Protein AF-A0A920R632-F1 (afdb_monomer)

Foldseek 3Di:
DDDDDDDDDDDDPDPPPPPCPDPDDDDLVRAAAEAEAQFCLCPPPPRVCPVVNVVVCVVVVPLVVVLVVVVVSVVSNHHYHYHHDDQQDPCPCPPPPDDDDPSPHNHPPDSRSAHDPSPHPPDD

pLDDT: mean 81.12, std 20.91, range [32.91, 98.12]

Radius of gyration: 21.33 Å; Cα contacts (8 Å, |Δi|>4): 123; chains: 1; bounding box: 48×46×64 Å

Nearest PDB structures (foldseek):
  3kl2-assembly1_C  TM=9.062E-01  e=2.306E-05  Streptomyces avermitilis
  6xix-assembly1_G  TM=7.216E-01  e=2.262E-03  Herbaspirillum sp. BH-1
  6xj4-assembly1_B  TM=6.924E-01  e=1.830E-02  Herbaspirillum sp. BH-1
  8bln-assembly3_F  TM=7.394E-01  e=3.358E-02  Escherichia coli
  6xk1-assembly1_A  TM=6.473E-01  e=5.760E-02  Rhodococcus sp. Mel

Solvent-accessible surface area (backbone atoms only — not comparable to full-atom values): 8069 Å² total; per-residue (Å²): 137,89,85,89,87,79,90,79,93,73,94,72,100,65,89,68,81,67,80,76,71,71,95,72,87,74,57,35,94,82,40,68,47,76,46,66,55,67,20,20,24,50,75,31,91,89,20,91,44,10,78,79,37,43,66,60,38,59,77,62,45,39,68,62,53,51,45,50,49,56,52,52,34,53,74,65,58,23,46,78,42,79,46,73,69,79,58,34,57,94,64,78,66,66,89,53,93,77,76,89,72,88,74,67,65,41,32,56,98,39,71,39,58,34,50,44,79,91,64,45,83,76,79,127

Sequence (124 aa):
MSKRLSLFLLLSPFLSLEVNAQDYDYDPSRTAILLVDPYNEFLSEGGLLYDLSKETLEANNAIENMKNLVTEARAAGVKVIYVPHHHSEEGDTAGWKIARGSGRVFRAGTWAVEYPPRFANTAR

Secondary structure (DSSP, 8-state):
---------------------------TTT-EEEEE---HHHHSTT-TTHHHHHHHHHHTTHHHHHHHHHHHHHHTT-EEEEEPPPPB-TTTTTT-SS--S-S-TTBTTSGGGSPPGGG-----

Structure (mmCIF, N/CA/C/O backbone):
data_AF-A0A920R632-F1
#
_entry.id   AF-A0A920R632-F1
#
loop_
_atom_site.group_PDB
_atom_site.id
_atom_site.type_symbol
_atom_site.label_atom_id
_atom_site.label_alt_id
_atom_site.label_comp_id
_atom_site.label_asym_id
_atom_site.label_entity_id
_atom_site.label_seq_id
_atom_site.pdbx_PDB_ins_code
_atom_site.Cartn_x
_atom_site.Cartn_y
_atom_site.Cartn_z
_atom_site.occupancy
_atom_site.B_iso_or_equiv
_atom_site.auth_seq_id
_atom_site.auth_comp_id
_atom_site.auth_asym_id
_atom_site.auth_atom_id
_atom_site.pdbx_PDB_model_num
ATOM 1 N N . MET A 1 1 ? -34.145 3.450 33.138 1.00 35.62 1 MET A N 1
ATOM 2 C CA . MET A 1 1 ? -33.346 4.086 34.215 1.00 35.62 1 MET A CA 1
ATOM 3 C C . MET A 1 1 ? -32.159 4.782 33.559 1.00 35.62 1 MET A C 1
ATOM 5 O O . MET A 1 1 ? -31.284 4.106 33.060 1.00 35.62 1 MET A O 1
ATOM 9 N N . SER A 1 2 ? -32.277 6.067 33.223 1.00 38.44 2 SER A N 1
ATOM 10 C CA . SER A 1 2 ? -32.013 7.239 34.079 1.00 38.44 2 SER A CA 1
ATOM 11 C C . SER A 1 2 ? -30.528 7.628 34.144 1.00 38.44 2 SER A C 1
ATOM 13 O O . SER A 1 2 ? -29.754 6.956 34.816 1.00 38.44 2 SER A O 1
ATOM 15 N N . LYS A 1 3 ? -30.276 8.826 33.588 1.00 39.66 3 LYS A N 1
ATOM 16 C CA . LYS A 1 3 ? -29.232 9.835 33.864 1.00 39.66 3 LYS A CA 1
ATOM 17 C C . LYS A 1 3 ? -28.065 9.906 32.884 1.00 39.66 3 LYS A C 1
ATOM 19 O O . LYS A 1 3 ? -27.073 9.207 33.031 1.00 39.66 3 LYS A O 1
ATOM 24 N N . ARG A 1 4 ? -28.111 10.937 32.036 1.00 37.22 4 ARG A N 1
ATOM 25 C CA . ARG A 1 4 ? -26.958 11.822 31.843 1.00 37.22 4 ARG A CA 1
ATOM 26 C C . ARG A 1 4 ? -27.427 13.269 31.932 1.00 37.22 4 ARG A C 1
ATOM 28 O O . ARG A 1 4 ? -28.008 13.812 31.004 1.00 37.22 4 ARG A O 1
ATOM 35 N N . LEU A 1 5 ? -27.222 13.841 33.115 1.00 38.66 5 LEU A N 1
ATOM 36 C CA . LEU A 1 5 ? -27.236 15.275 33.354 1.00 38.66 5 LEU A CA 1
ATOM 37 C C . LEU A 1 5 ? -25.766 15.697 33.354 1.00 38.66 5 LEU A C 1
ATOM 39 O O . LEU A 1 5 ? -25.008 15.247 34.210 1.00 38.66 5 LEU A O 1
ATOM 43 N N . SER A 1 6 ? -25.349 16.505 32.389 1.00 35.47 6 SER A N 1
ATOM 44 C CA . SER A 1 6 ? -24.124 17.303 32.482 1.00 35.47 6 SER A CA 1
ATOM 45 C C . SER A 1 6 ? -24.287 18.508 31.571 1.00 35.47 6 SER A C 1
ATOM 47 O O . SER A 1 6 ? -24.068 18.448 30.368 1.00 35.47 6 SER A O 1
ATOM 49 N N . LEU A 1 7 ? -24.761 19.584 32.190 1.00 32.91 7 LEU A N 1
ATOM 50 C CA . LEU A 1 7 ? -24.690 20.937 31.676 1.00 32.91 7 LEU A CA 1
ATOM 51 C C . LEU A 1 7 ? -23.263 21.435 31.937 1.00 32.91 7 LEU A C 1
ATOM 53 O O . LEU A 1 7 ? -22.881 21.599 33.093 1.00 32.91 7 LEU A O 1
ATOM 57 N N . PHE A 1 8 ? -22.492 21.664 30.880 1.00 36.72 8 PHE A N 1
ATOM 58 C CA . PHE A 1 8 ? -21.261 22.451 30.928 1.00 36.72 8 PHE A CA 1
ATOM 59 C C . PHE A 1 8 ? -21.398 23.571 29.895 1.00 36.72 8 PHE A C 1
ATOM 61 O O . PHE A 1 8 ? -21.198 23.366 28.703 1.00 36.72 8 PHE A O 1
ATOM 68 N N . LEU A 1 9 ? -21.804 24.753 30.363 1.00 39.44 9 LEU A N 1
ATOM 69 C CA . LEU A 1 9 ? -21.598 26.004 29.641 1.00 39.44 9 LEU A CA 1
ATOM 70 C C . LEU A 1 9 ? -20.203 26.510 30.009 1.00 39.44 9 LEU A C 1
ATOM 72 O O . LEU A 1 9 ? -20.012 26.971 31.129 1.00 39.44 9 LEU A O 1
ATOM 76 N N . LEU A 1 10 ? -19.262 26.463 29.070 1.00 37.31 10 LEU A N 1
ATOM 77 C CA . LEU A 1 10 ? -18.078 27.321 29.056 1.00 37.31 10 LEU A CA 1
ATOM 78 C C . LEU A 1 10 ? -17.738 27.622 27.590 1.00 37.31 10 LEU A C 1
ATOM 80 O O . LEU A 1 10 ? -17.481 26.716 26.802 1.00 37.31 10 LEU A O 1
ATOM 84 N N . LEU A 1 11 ? -17.804 28.911 27.243 1.00 46.62 11 LEU A N 1
ATOM 85 C CA . LEU A 1 11 ? -17.348 29.498 25.982 1.00 46.62 11 LEU A CA 1
ATOM 86 C C . LEU A 1 11 ? -15.960 28.954 25.598 1.00 46.62 11 LEU A C 1
ATOM 88 O O . LEU A 1 11 ? -15.011 29.144 26.357 1.00 46.62 11 LEU A O 1
ATOM 92 N N . SER A 1 12 ? -15.817 28.396 24.395 1.00 40.28 12 SER A N 1
ATOM 93 C CA . SER A 1 12 ? -14.510 28.230 23.749 1.00 40.28 12 SER A CA 1
ATOM 94 C C . SER A 1 12 ? -14.513 28.965 22.404 1.00 40.28 12 SER A C 1
ATOM 96 O O . SER A 1 12 ? -15.319 28.621 21.536 1.00 40.28 12 SER A O 1
ATOM 98 N N . PRO A 1 13 ? -13.657 29.987 22.206 1.00 41.41 13 PRO A N 1
ATOM 99 C CA . PRO A 1 13 ? -13.509 30.704 20.949 1.00 41.41 13 PRO A CA 1
ATOM 100 C C . PRO A 1 13 ? -12.467 29.985 20.089 1.00 41.41 13 PRO A C 1
ATOM 102 O O . PRO A 1 13 ? -11.439 30.546 19.736 1.00 41.41 13 PRO A O 1
ATOM 105 N N . PHE A 1 14 ? -12.698 28.717 19.790 1.00 47.69 14 PHE A N 1
ATOM 106 C CA . PHE A 1 14 ? -11.919 28.003 18.792 1.00 47.69 14 PHE A CA 1
ATOM 107 C C . PHE A 1 14 ? -12.917 27.277 17.917 1.00 47.69 14 PHE A C 1
ATOM 109 O O . PHE A 1 14 ? -13.376 26.182 18.228 1.00 47.69 14 PHE A O 1
ATOM 116 N N . LEU A 1 15 ? -13.284 27.941 16.823 1.00 41.09 15 LEU A N 1
ATOM 117 C CA . LEU A 1 15 ? -13.831 27.268 15.661 1.00 41.09 15 LEU A CA 1
ATOM 118 C C . LEU A 1 15 ? -12.701 26.391 15.107 1.00 41.09 15 LEU A C 1
ATOM 120 O O . LEU A 1 15 ? -11.983 26.777 14.188 1.00 41.09 15 LEU A O 1
ATOM 124 N N . SER A 1 16 ? -12.491 25.235 15.733 1.00 47.69 16 SER A N 1
ATOM 125 C CA . SER A 1 16 ? -11.821 24.125 15.085 1.00 47.69 16 SER A CA 1
ATOM 126 C C . SER A 1 16 ? -12.704 23.772 13.899 1.00 47.69 16 SER A C 1
ATOM 128 O O . SER A 1 16 ? -13.845 23.347 14.072 1.00 47.69 16 SER A O 1
ATOM 130 N N . LEU A 1 17 ? -12.203 24.004 12.689 1.00 42.59 17 LEU A N 1
ATOM 131 C CA . LEU A 1 17 ? -12.672 23.284 11.516 1.00 42.59 17 LEU A CA 1
ATOM 132 C C . LEU A 1 17 ? -12.360 21.810 11.786 1.00 42.59 17 LEU A C 1
ATOM 134 O O . LEU A 1 17 ? -11.296 21.311 11.429 1.00 42.59 17 LEU A O 1
ATOM 138 N N . GLU A 1 18 ? -13.257 21.131 12.498 1.00 51.94 18 GLU A N 1
ATOM 139 C CA . GLU A 1 18 ? -13.314 19.684 12.449 1.00 51.94 18 GLU A CA 1
ATOM 140 C C . GLU A 1 18 ? -13.496 19.346 10.974 1.00 51.94 18 GLU A C 1
ATOM 142 O O . GLU A 1 18 ? -14.491 19.718 10.345 1.00 51.94 18 GLU A O 1
ATOM 147 N N . VAL A 1 19 ? -12.484 18.705 10.391 1.00 47.16 19 VAL A N 1
ATOM 148 C CA . VAL A 1 19 ? -12.671 17.935 9.169 1.00 47.16 19 VAL A CA 1
ATOM 149 C C . VAL A 1 19 ? -13.835 17.005 9.473 1.00 47.16 19 VAL A C 1
ATOM 151 O O . VAL A 1 19 ? -13.697 16.065 10.251 1.00 47.16 19 VAL A O 1
ATOM 154 N N . ASN A 1 20 ? -15.002 17.329 8.922 1.00 45.84 20 ASN A N 1
ATOM 155 C CA . ASN A 1 20 ? -16.196 16.518 9.043 1.00 45.84 20 ASN A CA 1
ATOM 156 C C . ASN A 1 20 ? -15.952 15.261 8.199 1.00 45.84 20 ASN A C 1
ATOM 158 O O . ASN A 1 20 ? -16.343 15.178 7.036 1.00 45.84 20 ASN A O 1
ATOM 162 N N . ALA A 1 21 ? -15.249 14.282 8.768 1.00 53.06 21 ALA A N 1
ATOM 163 C CA . ALA A 1 21 ? -15.644 12.915 8.504 1.00 53.06 21 ALA A CA 1
ATOM 164 C C . ALA A 1 21 ? -17.091 12.868 8.984 1.00 53.06 21 ALA A C 1
ATOM 166 O O . ALA A 1 21 ? -17.341 13.143 10.156 1.00 53.06 21 ALA A O 1
ATOM 167 N N . GLN A 1 22 ? -18.048 12.661 8.079 1.00 58.25 22 GLN A N 1
ATOM 168 C CA . GLN A 1 22 ? -19.424 12.492 8.530 1.00 58.25 22 GLN A CA 1
ATOM 169 C C . GLN A 1 22 ? -19.444 11.416 9.618 1.00 58.25 22 GLN A C 1
ATOM 171 O O . GLN A 1 22 ? -18.636 10.483 9.570 1.00 58.25 22 GLN A O 1
ATOM 176 N N . ASP A 1 23 ? -20.351 11.550 10.584 1.00 72.25 23 ASP A N 1
ATOM 177 C CA . ASP A 1 23 ? -20.574 10.524 11.597 1.00 72.25 23 ASP A CA 1
ATOM 178 C C . ASP A 1 23 ? -21.105 9.260 10.907 1.00 72.25 23 ASP A C 1
ATOM 180 O O . ASP A 1 23 ? -22.308 9.055 10.741 1.00 72.25 23 ASP A O 1
ATOM 184 N N . TYR A 1 24 ? -20.180 8.434 10.428 1.00 77.12 24 TYR A N 1
ATOM 185 C CA . TYR A 1 24 ? -20.463 7.155 9.813 1.00 77.12 24 TYR A CA 1
ATOM 186 C C . TYR A 1 24 ? -20.377 6.078 10.888 1.00 77.12 24 TYR A C 1
ATOM 188 O O . TYR A 1 24 ? -19.314 5.835 11.460 1.00 77.12 24 TYR A O 1
ATOM 196 N N . ASP A 1 25 ? -21.499 5.408 11.131 1.00 86.12 25 ASP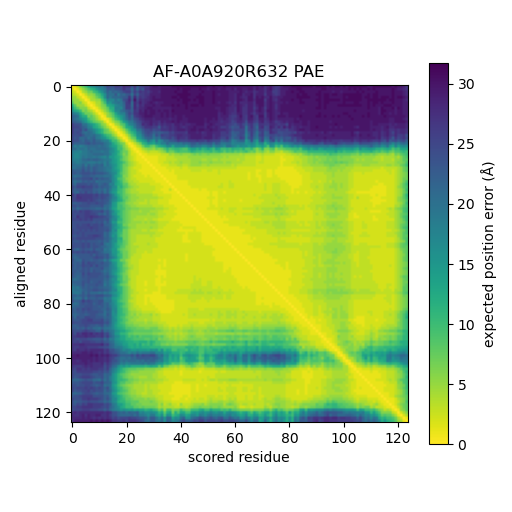 A N 1
ATOM 197 C CA . ASP A 1 25 ? -21.511 4.167 11.894 1.00 86.12 25 ASP A CA 1
ATOM 198 C C . ASP A 1 25 ? -21.212 2.997 10.947 1.00 86.12 25 ASP A C 1
ATOM 200 O O . ASP A 1 25 ? -21.976 2.703 10.020 1.00 86.12 25 ASP A O 1
ATOM 204 N N . TYR A 1 26 ? -20.063 2.356 11.152 1.00 89.06 26 TYR A N 1
ATOM 205 C CA . TYR A 1 26 ? -19.610 1.219 10.361 1.00 89.06 26 TYR A CA 1
ATOM 206 C C . TYR A 1 26 ? -19.767 -0.062 11.173 1.00 89.06 26 TYR A C 1
ATOM 208 O O . TYR A 1 26 ? -18.958 -0.351 12.050 1.00 89.06 26 TYR A O 1
ATOM 216 N N . ASP A 1 27 ? -20.768 -0.873 10.828 1.00 93.44 27 ASP A N 1
ATOM 217 C CA . ASP A 1 27 ? -20.896 -2.237 11.344 1.00 93.44 27 ASP A CA 1
ATOM 218 C C . ASP A 1 27 ? -19.667 -3.067 10.915 1.00 93.44 27 ASP A C 1
ATOM 220 O O . ASP A 1 27 ? -19.496 -3.313 9.709 1.00 93.44 27 ASP A O 1
ATOM 224 N N . PRO A 1 28 ? -18.819 -3.537 11.856 1.00 94.56 28 PRO A N 1
ATOM 225 C CA . PRO A 1 28 ? -17.612 -4.288 11.518 1.00 94.56 28 PRO A CA 1
ATOM 226 C C . PRO A 1 28 ? -17.890 -5.578 10.741 1.00 94.56 28 PRO A C 1
ATOM 228 O O . PRO A 1 28 ? -17.064 -6.002 9.935 1.00 94.56 28 PRO A O 1
ATOM 231 N N . SER A 1 29 ? -19.071 -6.184 10.917 1.00 95.38 29 SER A N 1
ATOM 232 C CA . SER A 1 29 ? -19.460 -7.411 10.209 1.00 95.38 29 SER A CA 1
ATOM 233 C C . SER A 1 29 ? -19.780 -7.179 8.727 1.00 95.38 29 SER A C 1
ATOM 235 O O . SER A 1 29 ? -19.738 -8.115 7.921 1.00 95.38 29 SER A O 1
ATOM 237 N N . ARG A 1 30 ? -20.057 -5.923 8.356 1.00 96.06 30 ARG A N 1
ATOM 238 C CA . ARG A 1 30 ? -20.430 -5.480 7.004 1.00 96.06 30 ARG A CA 1
ATOM 239 C C . ARG A 1 30 ? -19.431 -4.508 6.378 1.00 96.06 30 ARG A C 1
ATOM 241 O O . ARG A 1 30 ? -19.664 -4.042 5.265 1.00 96.06 30 ARG A O 1
ATOM 248 N N . THR A 1 31 ? -18.329 -4.226 7.064 1.00 95.19 31 THR A N 1
ATOM 249 C CA . THR A 1 31 ? -17.302 -3.277 6.628 1.00 95.19 31 THR A CA 1
ATOM 250 C C . THR A 1 31 ? -15.988 -4.000 6.353 1.00 95.19 31 THR A C 1
ATOM 252 O O . THR A 1 31 ? -15.640 -4.979 7.015 1.00 95.19 31 THR A O 1
ATOM 255 N N . ALA A 1 32 ? -15.242 -3.516 5.362 1.00 96.25 32 ALA A N 1
ATOM 256 C CA . ALA A 1 32 ? -13.885 -3.965 5.093 1.00 96.25 32 ALA A CA 1
ATOM 257 C C . ALA A 1 32 ? -13.001 -2.785 4.679 1.00 96.25 32 ALA A C 1
ATOM 259 O O . ALA A 1 32 ? -13.458 -1.864 4.006 1.00 96.25 32 ALA A O 1
ATOM 260 N N . ILE A 1 33 ? -11.726 -2.852 5.052 1.00 95.81 33 ILE A N 1
ATOM 261 C CA . ILE A 1 33 ? -10.673 -1.975 4.545 1.00 95.81 33 ILE A CA 1
ATOM 262 C C . ILE A 1 33 ? -10.021 -2.658 3.348 1.00 95.81 33 ILE A C 1
ATOM 264 O O . ILE A 1 33 ? -9.566 -3.799 3.454 1.00 95.81 33 ILE A O 1
ATOM 268 N N . LEU A 1 34 ? -9.958 -1.950 2.222 1.00 96.69 34 LEU A N 1
ATOM 269 C CA . LEU A 1 34 ? -9.199 -2.368 1.047 1.00 96.69 34 LEU A CA 1
ATOM 270 C C . LEU A 1 34 ? -7.847 -1.657 1.062 1.00 96.69 34 LEU A C 1
ATOM 272 O O . LEU A 1 34 ? -7.788 -0.437 0.918 1.00 96.69 34 LEU A O 1
ATOM 276 N N . LEU A 1 35 ? -6.766 -2.411 1.246 1.00 94.75 35 LEU A N 1
ATOM 277 C CA . LEU A 1 35 ? -5.409 -1.887 1.169 1.00 94.75 35 LEU A CA 1
ATOM 278 C C . LEU A 1 35 ? -4.878 -2.118 -0.248 1.00 94.75 35 LEU A C 1
ATOM 280 O O . LEU A 1 35 ? -4.550 -3.245 -0.621 1.00 94.75 35 LEU A O 1
ATOM 284 N N . VAL A 1 36 ? -4.864 -1.049 -1.041 1.00 95.44 36 VAL A N 1
ATOM 285 C CA . VAL A 1 36 ? -4.530 -1.083 -2.471 1.00 95.44 36 VAL A CA 1
ATOM 286 C C . VAL A 1 36 ? -3.025 -0.959 -2.662 1.00 95.44 36 VAL A C 1
ATOM 288 O O . VAL A 1 36 ? -2.403 -0.066 -2.091 1.00 95.44 36 VAL A O 1
ATOM 291 N N . ASP A 1 37 ? -2.459 -1.870 -3.450 1.00 93.88 37 ASP A N 1
ATOM 292 C CA . ASP A 1 37 ? -1.061 -1.878 -3.890 1.00 93.88 37 ASP A CA 1
ATOM 293 C C . ASP A 1 37 ? -0.004 -1.603 -2.792 1.00 93.88 37 ASP A C 1
ATOM 295 O O . ASP A 1 37 ? 0.925 -0.827 -3.032 1.00 93.88 37 ASP A O 1
ATOM 299 N N . PRO A 1 38 ? -0.068 -2.222 -1.586 1.00 94.38 38 PRO A N 1
ATOM 300 C CA . PRO A 1 38 ? 0.863 -1.930 -0.492 1.00 94.38 38 PRO A CA 1
ATOM 301 C C . PRO A 1 38 ? 2.226 -2.619 -0.680 1.00 94.38 38 PRO A C 1
ATOM 303 O O . PRO A 1 38 ? 2.726 -3.311 0.209 1.00 9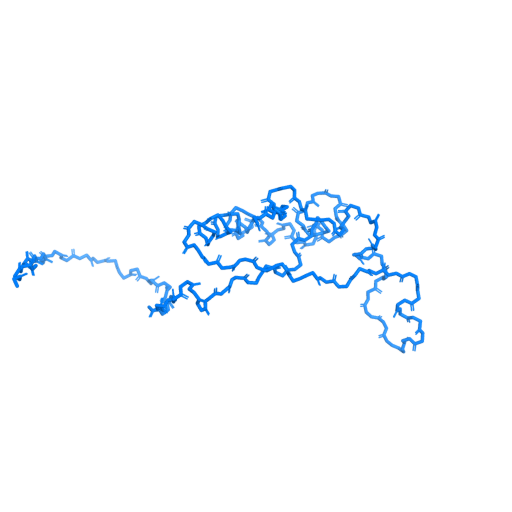4.38 38 PRO A O 1
ATOM 306 N N . TYR A 1 39 ? 2.815 -2.466 -1.859 1.00 95.38 39 TYR A N 1
ATOM 307 C CA . TYR A 1 39 ? 4.050 -3.108 -2.283 1.00 95.38 39 TYR A CA 1
ATOM 308 C C . TYR A 1 39 ? 5.301 -2.360 -1.838 1.00 95.38 39 TYR A C 1
ATOM 310 O O . TYR A 1 39 ? 5.310 -1.133 -1.713 1.00 95.38 39 TYR A O 1
ATOM 318 N N . ASN A 1 40 ? 6.401 -3.100 -1.681 1.00 95.69 40 ASN A N 1
ATOM 319 C CA . ASN A 1 40 ? 7.729 -2.515 -1.486 1.00 95.69 40 ASN A CA 1
ATOM 320 C C . ASN A 1 40 ? 8.111 -1.534 -2.602 1.00 95.69 40 ASN A C 1
ATOM 322 O O . ASN A 1 40 ? 8.759 -0.537 -2.303 1.00 95.69 40 ASN A O 1
ATOM 326 N N . GLU A 1 41 ? 7.658 -1.771 -3.840 1.00 95.19 41 GLU A N 1
ATOM 327 C CA . GLU A 1 41 ? 7.892 -0.901 -5.004 1.00 95.19 41 GLU A CA 1
ATOM 328 C C . GLU A 1 41 ? 7.589 0.581 -4.719 1.00 95.19 41 GLU A C 1
ATOM 330 O O . GLU A 1 41 ? 8.297 1.456 -5.216 1.00 95.19 41 GLU A O 1
ATOM 335 N N . PHE A 1 42 ? 6.564 0.848 -3.899 1.00 95.19 42 PHE A N 1
ATOM 336 C CA . PHE A 1 42 ? 6.182 2.185 -3.439 1.00 95.19 42 PHE A CA 1
ATOM 337 C C . PHE A 1 42 ? 6.627 2.480 -2.015 1.00 95.19 42 PHE A C 1
ATOM 339 O O . PHE A 1 42 ? 6.939 3.612 -1.684 1.00 95.19 42 PHE A O 1
ATOM 346 N N . LEU A 1 43 ? 6.562 1.491 -1.127 1.00 95.44 43 LEU A N 1
ATOM 347 C CA . LEU A 1 43 ? 6.580 1.755 0.308 1.00 95.44 43 LEU A CA 1
ATOM 348 C C . LEU A 1 43 ? 7.964 1.626 0.942 1.00 95.44 43 LEU A C 1
ATOM 350 O O . LEU A 1 43 ? 8.091 1.907 2.135 1.00 95.44 43 LEU A O 1
ATOM 354 N N . SER A 1 44 ? 8.974 1.162 0.207 1.00 95.44 44 SER A N 1
ATOM 355 C CA . SER A 1 44 ? 10.288 0.829 0.760 1.00 95.44 44 SER A CA 1
ATOM 356 C C . SER A 1 44 ? 11.429 1.341 -0.126 1.00 95.44 44 SER A C 1
ATOM 358 O O . SER A 1 44 ? 11.382 1.215 -1.348 1.00 95.44 44 SER A O 1
ATOM 360 N N . GLU A 1 45 ? 12.485 1.865 0.504 1.00 95.50 45 GLU A N 1
ATOM 361 C CA . GLU A 1 45 ? 13.723 2.259 -0.183 1.00 95.50 45 GLU A CA 1
ATOM 362 C C . GLU A 1 45 ? 14.258 1.127 -1.068 1.00 95.50 45 GLU A C 1
ATOM 364 O O . GLU A 1 45 ? 14.325 -0.026 -0.643 1.00 95.50 45 GLU A O 1
ATOM 369 N N . GLY A 1 46 ? 14.640 1.462 -2.303 1.00 94.06 46 GLY A N 1
ATOM 370 C CA . GLY A 1 46 ? 15.064 0.495 -3.319 1.00 94.06 46 GLY A CA 1
ATOM 371 C C . GLY A 1 46 ? 13.952 0.044 -4.273 1.00 94.06 46 GLY A C 1
ATOM 372 O O . GLY A 1 46 ? 14.261 -0.563 -5.298 1.00 94.06 46 GLY A O 1
ATOM 373 N N . GLY A 1 47 ? 12.683 0.358 -3.988 1.00 94.88 47 GLY A N 1
ATOM 374 C CA . GLY A 1 47 ? 11.593 0.240 -4.959 1.00 94.88 47 GLY A CA 1
ATOM 375 C C . GLY A 1 47 ? 11.719 1.284 -6.074 1.00 94.88 47 GLY A C 1
ATOM 376 O O . GLY A 1 47 ? 12.086 2.431 -5.822 1.00 94.88 47 GLY 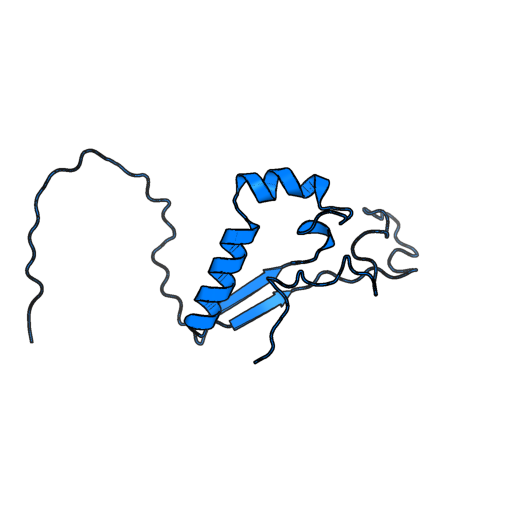A O 1
ATOM 377 N N . LEU A 1 48 ? 11.389 0.918 -7.313 1.00 94.31 48 LEU A N 1
ATOM 378 C CA . LEU A 1 48 ? 11.491 1.798 -8.484 1.00 94.31 48 LEU A CA 1
ATOM 379 C C . LEU A 1 48 ? 10.574 3.021 -8.402 1.00 94.31 48 LEU A C 1
ATOM 381 O O . LEU A 1 48 ? 10.843 4.027 -9.057 1.00 94.31 48 LEU A O 1
ATOM 385 N N . LEU A 1 49 ? 9.478 2.930 -7.645 1.00 94.75 49 LEU A N 1
ATOM 386 C CA . LEU A 1 49 ? 8.514 4.016 -7.467 1.00 94.75 49 LEU A CA 1
ATOM 387 C C . LEU A 1 49 ? 8.657 4.709 -6.107 1.00 94.75 49 LEU A C 1
ATOM 389 O O . LEU A 1 49 ? 8.013 5.737 -5.892 1.00 94.75 49 LEU A O 1
ATOM 393 N N . TYR A 1 50 ? 9.524 4.204 -5.224 1.00 96.38 50 TYR A N 1
ATOM 394 C CA . TYR A 1 50 ? 9.697 4.737 -3.878 1.00 96.38 50 TYR A CA 1
ATOM 395 C C . TYR A 1 50 ? 10.089 6.210 -3.906 1.00 96.38 50 TYR A C 1
ATOM 397 O O . TYR A 1 50 ? 9.387 7.021 -3.312 1.00 96.38 50 TYR A O 1
ATOM 405 N N . ASP A 1 51 ? 11.122 6.580 -4.668 1.00 96.44 51 ASP A N 1
ATOM 406 C CA . ASP A 1 51 ? 11.608 7.965 -4.729 1.00 96.44 51 ASP A CA 1
ATOM 407 C C . ASP A 1 51 ? 10.535 8.947 -5.224 1.00 96.44 51 ASP A C 1
ATOM 409 O O . ASP A 1 51 ? 10.473 10.081 -4.756 1.00 96.44 51 ASP A O 1
ATOM 413 N N . LEU A 1 52 ? 9.644 8.501 -6.118 1.00 95.25 52 LEU A N 1
ATOM 414 C CA . LEU A 1 52 ? 8.512 9.305 -6.593 1.00 95.25 52 LEU A CA 1
ATOM 415 C C . LEU A 1 52 ? 7.416 9.450 -5.531 1.00 95.25 52 LEU A C 1
ATOM 417 O O . LEU A 1 52 ? 6.736 10.470 -5.476 1.00 95.25 52 LEU A O 1
ATOM 421 N N . SER A 1 53 ? 7.223 8.428 -4.699 1.00 95.75 53 SER A N 1
ATOM 422 C CA . SER A 1 53 ? 6.217 8.433 -3.633 1.00 95.75 53 SER A CA 1
ATOM 423 C C . SER A 1 53 ? 6.713 9.015 -2.307 1.00 95.75 53 SER A C 1
ATOM 425 O O . SER A 1 53 ? 5.890 9.439 -1.497 1.00 95.75 53 SER A O 1
ATOM 427 N N . LYS A 1 54 ? 8.032 9.069 -2.083 1.00 97.38 54 LYS A N 1
ATOM 428 C CA . LYS A 1 54 ? 8.668 9.360 -0.791 1.00 97.38 54 LYS A CA 1
ATOM 429 C C . LYS A 1 54 ? 8.148 10.643 -0.156 1.00 97.38 54 LYS A C 1
ATOM 431 O O . LYS A 1 54 ? 7.657 10.603 0.967 1.00 97.38 54 LYS A O 1
ATOM 436 N N . GLU A 1 55 ? 8.187 11.751 -0.893 1.00 98.00 55 GLU A N 1
ATOM 437 C CA . GLU A 1 55 ? 7.738 13.052 -0.382 1.00 98.00 55 GLU A CA 1
ATOM 438 C C . GLU A 1 55 ? 6.264 13.008 0.049 1.00 98.00 55 GLU A C 1
ATOM 440 O O . GLU A 1 55 ? 5.903 13.515 1.108 1.00 98.00 55 GLU A O 1
ATOM 445 N N . THR A 1 56 ? 5.409 12.328 -0.721 1.00 97.50 56 THR A N 1
ATOM 446 C CA . THR A 1 56 ? 3.984 12.180 -0.385 1.00 97.50 56 THR A CA 1
ATOM 447 C C . THR A 1 56 ? 3.779 11.267 0.825 1.00 97.50 56 THR A C 1
ATOM 449 O O . THR A 1 56 ? 2.945 11.565 1.682 1.00 97.50 56 THR A O 1
ATOM 452 N N . LEU A 1 57 ? 4.528 10.165 0.920 1.00 97.06 57 LEU A N 1
ATOM 453 C CA . LEU A 1 57 ? 4.468 9.247 2.058 1.00 97.06 57 LEU A CA 1
ATOM 454 C C . LEU A 1 57 ? 4.868 9.951 3.358 1.00 97.06 57 LEU A C 1
ATOM 456 O O . LEU A 1 57 ? 4.176 9.802 4.367 1.00 97.06 57 LEU A O 1
ATOM 460 N N . GLU A 1 58 ? 5.947 10.734 3.321 1.00 97.44 58 GLU A N 1
ATOM 461 C CA . GLU A 1 58 ? 6.460 11.499 4.459 1.00 97.44 58 GLU A CA 1
ATOM 462 C C . GLU A 1 58 ? 5.505 12.631 4.848 1.00 97.44 58 GLU A C 1
ATOM 464 O O . GLU A 1 58 ? 5.090 12.707 6.005 1.00 97.44 58 GLU A O 1
ATOM 469 N N . ALA A 1 59 ? 5.073 13.453 3.884 1.00 98.12 59 ALA A N 1
ATOM 470 C CA . ALA A 1 59 ? 4.184 14.590 4.132 1.00 98.12 59 ALA A CA 1
ATOM 471 C C . ALA A 1 59 ? 2.846 14.187 4.776 1.00 98.12 59 ALA A C 1
ATOM 473 O O . ALA A 1 59 ? 2.256 14.971 5.516 1.00 98.12 59 ALA A O 1
ATOM 474 N N . ASN A 1 60 ? 2.372 12.964 4.517 1.00 97.44 60 ASN A N 1
ATOM 475 C CA . ASN A 1 60 ? 1.103 12.455 5.041 1.00 97.44 60 ASN A CA 1
ATOM 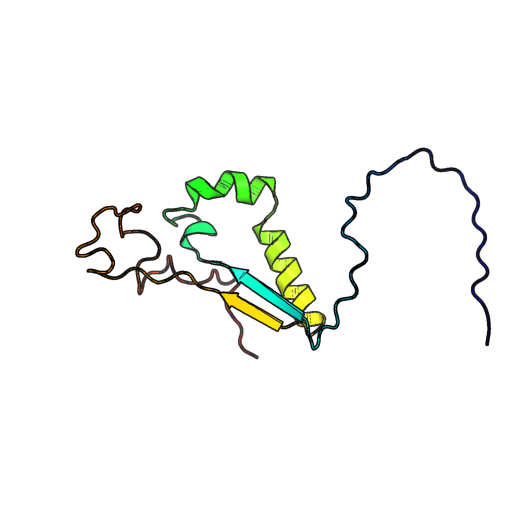476 C C . ASN A 1 60 ? 1.265 11.454 6.192 1.00 97.44 60 ASN A C 1
ATOM 478 O O . ASN A 1 60 ? 0.267 10.876 6.631 1.00 97.44 60 ASN A O 1
ATOM 482 N N . ASN A 1 61 ? 2.494 11.193 6.657 1.00 97.12 61 ASN A N 1
ATOM 483 C CA . ASN A 1 61 ? 2.795 10.122 7.615 1.00 97.12 61 ASN A CA 1
ATOM 484 C C . ASN A 1 61 ? 2.126 8.783 7.224 1.00 97.12 61 ASN A C 1
ATOM 486 O O . ASN A 1 61 ? 1.576 8.052 8.055 1.00 97.12 61 ASN A O 1
ATOM 490 N N . ALA A 1 62 ? 2.093 8.495 5.920 1.00 95.81 62 ALA A N 1
ATOM 491 C CA . ALA A 1 62 ? 1.173 7.521 5.342 1.00 95.81 62 ALA A CA 1
ATOM 492 C C . ALA A 1 62 ? 1.434 6.103 5.863 1.00 95.81 62 ALA A C 1
ATOM 494 O O . ALA A 1 62 ? 0.493 5.375 6.169 1.00 95.81 62 ALA A O 1
ATOM 495 N N . ILE A 1 63 ? 2.707 5.717 6.011 1.00 94.25 63 ILE A N 1
ATOM 496 C CA . ILE A 1 63 ? 3.078 4.373 6.472 1.00 94.25 63 ILE A CA 1
ATOM 497 C C . ILE A 1 63 ? 2.587 4.120 7.902 1.00 94.25 63 ILE A C 1
ATOM 499 O O . ILE A 1 63 ? 1.975 3.082 8.152 1.00 94.25 63 ILE A O 1
ATOM 503 N N . GLU A 1 64 ? 2.809 5.050 8.832 1.00 95.56 64 GLU A N 1
ATOM 504 C CA . GLU A 1 64 ? 2.358 4.877 10.217 1.00 95.56 64 GLU A CA 1
ATOM 505 C C . GLU A 1 64 ? 0.832 4.948 10.330 1.00 95.56 64 GLU A C 1
ATOM 507 O O . GLU A 1 64 ? 0.230 4.117 11.010 1.00 95.56 64 GLU A O 1
ATOM 512 N N . ASN A 1 65 ? 0.184 5.847 9.586 1.00 96.06 65 ASN A N 1
ATOM 513 C CA . ASN A 1 65 ? -1.277 5.918 9.540 1.00 96.06 65 ASN A CA 1
ATOM 514 C C . ASN A 1 65 ? -1.899 4.617 9.006 1.00 96.06 65 ASN A C 1
ATOM 516 O O . ASN A 1 65 ? -2.843 4.100 9.601 1.00 96.06 65 ASN A O 1
ATOM 520 N N . MET A 1 66 ? -1.343 4.034 7.937 1.00 95.00 66 MET A N 1
ATOM 521 C CA . MET A 1 66 ? -1.789 2.737 7.415 1.00 95.00 66 MET A CA 1
ATOM 522 C C . MET A 1 66 ? -1.563 1.601 8.418 1.00 95.00 66 MET A C 1
ATOM 524 O O . MET A 1 66 ? -2.437 0.749 8.575 1.00 95.00 66 MET A O 1
ATOM 528 N N . LYS A 1 67 ? -0.423 1.573 9.124 1.00 93.94 67 LYS A N 1
ATOM 529 C CA . LYS A 1 67 ? -0.153 0.561 10.164 1.00 93.94 67 LYS A CA 1
ATOM 530 C C . LYS A 1 67 ? -1.174 0.638 11.296 1.00 93.94 67 LYS A C 1
ATOM 532 O O . LYS A 1 67 ? -1.706 -0.398 11.702 1.00 93.94 67 LYS A O 1
ATOM 537 N N . ASN A 1 68 ? -1.471 1.847 11.768 1.00 94.88 68 ASN A N 1
ATOM 538 C CA . ASN A 1 68 ? -2.471 2.074 12.807 1.00 94.88 68 ASN A CA 1
ATOM 539 C C . ASN A 1 68 ? -3.860 1.656 12.317 1.00 94.88 68 ASN A C 1
ATOM 541 O O . ASN A 1 68 ? -4.527 0.877 12.989 1.00 94.88 68 ASN A O 1
ATOM 545 N N . LEU A 1 69 ? -4.252 2.061 11.104 1.00 94.00 69 LEU A N 1
ATOM 546 C CA . LEU A 1 69 ? -5.527 1.669 10.501 1.00 94.00 69 LEU A CA 1
ATOM 547 C C . LEU A 1 69 ? -5.689 0.146 10.433 1.00 94.00 69 LEU A C 1
ATOM 549 O O . LEU A 1 69 ? -6.714 -0.379 10.853 1.00 94.00 69 LEU A O 1
ATOM 553 N N . VAL A 1 70 ? -4.685 -0.575 9.929 1.00 93.56 70 VAL A N 1
ATOM 554 C CA . VAL A 1 70 ? -4.733 -2.042 9.819 1.00 93.56 70 VAL A CA 1
ATOM 555 C C . VAL A 1 70 ? -4.805 -2.702 11.198 1.00 93.56 70 VAL A C 1
ATOM 557 O O . VAL A 1 70 ? -5.537 -3.678 11.372 1.00 93.56 70 VAL A O 1
ATOM 560 N N . THR A 1 71 ? -4.061 -2.183 12.175 1.00 93.06 71 THR A N 1
ATOM 561 C CA . THR A 1 71 ? -4.040 -2.711 13.546 1.00 93.06 71 THR A CA 1
ATOM 562 C C . THR A 1 71 ? -5.399 -2.542 14.219 1.00 93.06 71 THR A C 1
ATOM 564 O O . THR A 1 71 ? -5.977 -3.528 14.680 1.00 93.06 71 THR A O 1
ATOM 567 N N . GLU A 1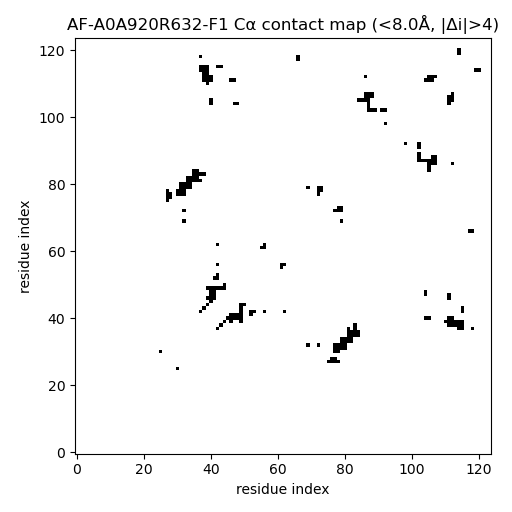 72 ? -5.945 -1.328 14.201 1.00 93.81 72 GLU A N 1
ATOM 568 C CA . GLU A 1 72 ? -7.232 -1.012 14.823 1.00 93.81 72 GLU A CA 1
ATOM 569 C C . GLU A 1 72 ? -8.399 -1.688 14.095 1.00 93.81 72 GLU A C 1
ATOM 571 O O . GLU A 1 72 ? -9.284 -2.246 14.740 1.00 93.81 72 GLU A O 1
ATOM 576 N N . ALA A 1 73 ? -8.375 -1.751 12.757 1.00 93.38 73 ALA A N 1
ATOM 577 C CA . ALA A 1 73 ? -9.382 -2.479 11.983 1.00 93.38 73 ALA A CA 1
ATOM 578 C C . ALA A 1 73 ? -9.436 -3.958 12.393 1.00 93.38 73 ALA A C 1
ATOM 580 O O . ALA A 1 73 ? -10.510 -4.492 12.672 1.00 93.38 73 ALA A O 1
ATOM 581 N N . ARG A 1 74 ? -8.274 -4.614 12.506 1.00 92.44 74 ARG A N 1
ATOM 582 C CA . ARG A 1 74 ? -8.191 -6.011 12.960 1.00 92.44 74 ARG A CA 1
ATOM 583 C C . ARG A 1 74 ? -8.662 -6.174 14.405 1.00 92.44 74 ARG A C 1
ATOM 585 O O . ARG A 1 74 ? -9.351 -7.152 14.696 1.00 92.44 74 ARG A O 1
ATOM 592 N N . ALA A 1 75 ? -8.314 -5.246 15.298 1.00 93.94 75 ALA A N 1
ATOM 593 C CA . ALA A 1 75 ? -8.766 -5.263 16.691 1.00 93.94 75 ALA A CA 1
ATOM 594 C C . ALA A 1 75 ? -10.293 -5.103 16.808 1.00 93.94 75 ALA A C 1
ATOM 596 O O . ALA A 1 75 ? -10.920 -5.781 17.619 1.00 93.94 75 ALA A O 1
ATOM 597 N N . ALA A 1 76 ? -10.894 -4.281 15.945 1.00 93.81 76 ALA A N 1
ATOM 598 C CA . ALA A 1 76 ? -12.335 -4.055 15.861 1.00 93.81 76 ALA A CA 1
ATOM 599 C C . ALA A 1 76 ? -13.107 -5.162 15.110 1.00 93.81 76 ALA A C 1
ATOM 601 O O . ALA A 1 76 ? -14.330 -5.091 15.001 1.00 93.81 76 ALA A O 1
ATOM 602 N N . GLY A 1 77 ? -12.425 -6.182 14.575 1.00 94.06 77 GLY A N 1
ATOM 603 C CA . GLY A 1 77 ? -13.053 -7.258 13.798 1.00 94.06 77 GLY A CA 1
ATOM 604 C C . GLY A 1 77 ? -13.430 -6.872 12.361 1.00 94.06 77 GLY A C 1
ATOM 605 O O . GLY A 1 77 ? -14.126 -7.634 11.690 1.00 94.06 77 GLY A O 1
ATOM 606 N N . VAL A 1 78 ? -12.956 -5.723 11.872 1.00 95.94 78 VAL A N 1
ATOM 607 C CA . VAL A 1 78 ? -13.112 -5.290 10.479 1.00 95.94 78 VAL A CA 1
ATOM 608 C C . VAL A 1 78 ? -12.155 -6.090 9.595 1.00 95.94 78 VAL A C 1
ATOM 610 O O . VAL A 1 78 ? -10.971 -6.256 9.900 1.00 95.94 78 VAL A O 1
ATOM 613 N N . LYS A 1 79 ? -12.656 -6.582 8.459 1.00 95.25 79 LYS A N 1
ATOM 614 C CA . LYS A 1 79 ? -11.830 -7.314 7.489 1.00 95.25 79 LYS A CA 1
ATOM 615 C C . LYS A 1 79 ? -10.835 -6.367 6.821 1.00 95.25 79 LYS A C 1
ATOM 617 O O . LYS A 1 79 ? -11.216 -5.295 6.365 1.00 95.25 79 LYS A O 1
ATOM 622 N N . VAL A 1 80 ? -9.581 -6.794 6.695 1.00 95.00 80 VAL A N 1
ATOM 623 C CA . VAL A 1 80 ? -8.561 -6.096 5.901 1.00 95.00 80 VAL A CA 1
ATOM 624 C C . VAL A 1 80 ? -8.243 -6.956 4.686 1.00 95.00 80 VAL A C 1
ATOM 626 O O . VAL A 1 80 ? -7.807 -8.096 4.835 1.00 95.00 80 VAL A O 1
ATOM 629 N N . ILE A 1 81 ? -8.489 -6.424 3.493 1.00 95.25 81 ILE A N 1
ATOM 630 C CA . ILE A 1 81 ? -8.325 -7.122 2.217 1.00 95.25 81 ILE A CA 1
ATOM 631 C C . ILE A 1 81 ? -7.244 -6.401 1.424 1.00 95.25 81 ILE A C 1
ATOM 633 O O . ILE A 1 81 ? -7.324 -5.196 1.199 1.00 95.25 81 ILE A O 1
ATOM 637 N N . TYR A 1 82 ? -6.234 -7.148 1.000 1.00 93.44 82 TYR A N 1
ATOM 638 C CA . TYR A 1 82 ? -5.152 -6.630 0.176 1.00 93.44 82 TYR A CA 1
ATOM 639 C C . TYR A 1 82 ? -5.584 -6.723 -1.282 1.00 93.44 82 TYR A C 1
ATOM 641 O O . TYR A 1 82 ? -6.053 -7.776 -1.717 1.00 93.44 82 TYR A O 1
ATOM 649 N N . VAL A 1 83 ? -5.442 -5.623 -2.015 1.00 95.50 83 VAL A N 1
ATOM 650 C CA . VAL A 1 83 ? -5.845 -5.513 -3.421 1.00 95.50 83 VAL A CA 1
ATOM 651 C C . VAL A 1 83 ? -4.589 -5.225 -4.244 1.00 95.50 83 VAL A C 1
ATOM 653 O O . VAL A 1 83 ? -4.266 -4.059 -4.454 1.00 95.50 83 VAL A O 1
ATOM 656 N N . PRO A 1 84 ? -3.831 -6.274 -4.609 1.00 92.56 84 PRO A N 1
ATOM 657 C CA . PRO A 1 84 ? -2.581 -6.142 -5.344 1.00 92.56 84 PRO A CA 1
ATOM 658 C C . PRO A 1 84 ? -2.775 -5.752 -6.812 1.00 92.56 84 PRO A C 1
ATOM 660 O O . PRO A 1 84 ? -3.607 -6.336 -7.510 1.00 92.56 84 PRO A O 1
ATOM 663 N N . HIS A 1 85 ? -1.907 -4.875 -7.312 1.00 92.56 85 HIS A N 1
ATOM 664 C CA . HIS A 1 85 ? -1.703 -4.669 -8.740 1.00 92.56 85 HIS A CA 1
ATOM 665 C C . HIS A 1 85 ? -1.189 -5.952 -9.390 1.00 92.56 85 HIS A C 1
ATOM 667 O O . HIS A 1 85 ? -0.474 -6.734 -8.751 1.00 92.56 85 HIS A O 1
ATOM 673 N N . HIS A 1 86 ? -1.502 -6.118 -10.677 1.00 92.06 86 HIS A N 1
ATOM 674 C CA . HIS A 1 86 ? -0.946 -7.181 -11.512 1.00 92.06 86 HIS A CA 1
ATOM 675 C C . HIS A 1 86 ? 0.584 -7.193 -11.443 1.00 92.06 86 HIS A C 1
ATOM 677 O O . HIS A 1 86 ? 1.229 -6.143 -11.506 1.00 92.06 86 HIS A O 1
ATOM 683 N N . HIS A 1 87 ? 1.161 -8.384 -11.308 1.00 93.94 87 HIS A N 1
ATOM 684 C CA . HIS A 1 87 ? 2.608 -8.553 -11.334 1.00 93.94 87 HIS A CA 1
ATOM 685 C C . HIS A 1 87 ? 3.053 -8.643 -12.783 1.00 93.94 87 HIS A C 1
ATOM 687 O O . HIS A 1 87 ? 2.650 -9.561 -13.486 1.00 93.94 87 HIS A O 1
ATOM 693 N N . SER A 1 88 ? 3.877 -7.699 -13.224 1.00 91.62 88 SER A N 1
ATOM 694 C CA . SER A 1 88 ? 4.297 -7.632 -14.612 1.00 91.62 88 SER A CA 1
ATOM 695 C C . SER A 1 88 ? 5.175 -8.818 -15.005 1.00 91.62 88 SER A C 1
ATOM 697 O O . SER A 1 88 ? 6.150 -9.166 -14.326 1.00 91.62 88 SER A O 1
ATOM 699 N N . GLU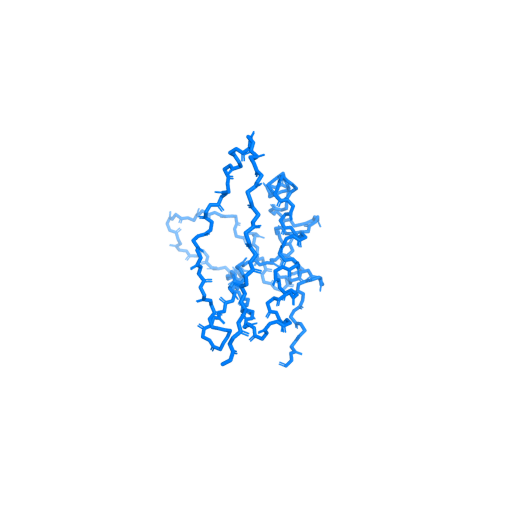 A 1 89 ? 4.832 -9.407 -16.141 1.00 91.88 89 GLU A N 1
ATOM 700 C CA . GLU A 1 89 ? 5.523 -10.509 -16.791 1.00 91.88 89 GLU A CA 1
ATOM 701 C C . GLU A 1 89 ? 5.973 -10.110 -18.202 1.00 91.88 89 GLU A C 1
ATOM 703 O O . GLU A 1 89 ? 5.515 -9.134 -18.810 1.00 91.88 89 GLU A O 1
ATOM 708 N N . GLU A 1 90 ? 6.923 -10.872 -18.742 1.00 88.06 90 GLU A N 1
ATOM 709 C CA . GLU A 1 90 ? 7.347 -10.685 -20.123 1.00 88.06 90 GLU A CA 1
ATOM 710 C C . GLU A 1 90 ? 6.177 -10.978 -21.072 1.00 88.06 90 GLU A C 1
ATOM 712 O O . GLU A 1 90 ? 5.585 -12.052 -21.042 1.00 88.06 90 GLU A O 1
ATOM 717 N N . GLY A 1 91 ? 5.854 -10.014 -21.935 1.00 87.12 91 GLY A N 1
ATOM 718 C CA . GLY A 1 91 ? 4.766 -10.144 -22.906 1.00 87.12 91 GLY A CA 1
ATOM 719 C C . GLY A 1 91 ? 3.445 -9.485 -22.504 1.00 87.12 91 GLY A C 1
ATOM 720 O O . GLY A 1 91 ? 2.590 -9.339 -23.374 1.00 87.12 91 GLY A O 1
ATOM 721 N N . ASP A 1 92 ? 3.291 -8.973 -21.278 1.00 88.19 92 ASP A N 1
ATOM 722 C CA . ASP A 1 92 ? 2.043 -8.317 -20.829 1.00 88.19 92 ASP A CA 1
ATOM 723 C C . ASP A 1 92 ? 1.590 -7.159 -21.726 1.00 88.19 92 ASP A C 1
ATOM 725 O O . ASP A 1 92 ? 0.401 -6.909 -21.919 1.00 88.19 92 ASP A O 1
ATOM 729 N N . THR A 1 93 ? 2.560 -6.446 -22.295 1.00 84.94 93 THR A N 1
ATOM 730 C CA . THR A 1 93 ? 2.320 -5.302 -23.183 1.00 84.94 93 THR A CA 1
ATOM 731 C C . THR A 1 93 ? 2.480 -5.656 -24.662 1.00 84.94 93 THR A C 1
ATOM 733 O O . THR A 1 93 ? 2.432 -4.774 -25.525 1.00 84.94 93 THR A O 1
ATOM 736 N N . ALA A 1 94 ? 2.662 -6.939 -24.997 1.00 86.88 94 ALA A N 1
ATOM 737 C CA . ALA A 1 94 ? 2.832 -7.372 -26.378 1.00 86.88 94 ALA A CA 1
ATOM 738 C C . ALA A 1 94 ? 1.587 -7.021 -27.208 1.00 86.88 94 ALA A C 1
ATOM 740 O O . ALA A 1 94 ? 0.454 -7.342 -26.858 1.00 86.88 94 ALA A O 1
ATOM 741 N N . GLY A 1 95 ? 1.798 -6.321 -28.324 1.00 85.56 95 GLY A N 1
ATOM 742 C CA . GLY A 1 95 ? 0.718 -5.881 -29.212 1.00 85.56 95 GLY A CA 1
ATOM 743 C C . GLY A 1 95 ? -0.038 -4.630 -28.749 1.00 85.56 95 GLY A C 1
ATOM 744 O O . GLY A 1 95 ? -0.953 -4.184 -29.447 1.00 85.56 95 GLY A O 1
ATOM 745 N N . TRP A 1 96 ? 0.340 -4.018 -27.622 1.00 85.88 96 TRP A N 1
ATOM 746 C CA . TRP A 1 96 ? -0.276 -2.770 -27.176 1.00 85.88 96 TRP A CA 1
ATOM 747 C C . TRP A 1 96 ? 0.159 -1.615 -28.082 1.00 85.88 96 TRP A C 1
ATOM 749 O O . TRP A 1 96 ? 1.343 -1.334 -28.247 1.00 85.88 96 TRP A O 1
ATOM 759 N N . LYS A 1 97 ? -0.815 -0.906 -28.662 1.00 82.94 97 LYS A N 1
ATOM 760 C CA . LYS A 1 97 ? -0.559 0.249 -29.545 1.00 82.94 97 LYS A CA 1
ATOM 761 C C . LYS A 1 97 ? -0.102 1.493 -28.780 1.00 82.94 97 LYS A C 1
ATOM 763 O O . LYS A 1 97 ? 0.537 2.368 -29.352 1.00 82.94 97 LYS A O 1
ATOM 768 N N . ILE A 1 98 ? -0.459 1.572 -27.499 1.00 78.94 98 ILE A N 1
ATOM 769 C CA . ILE A 1 98 ? -0.033 2.608 -26.560 1.00 78.94 98 ILE A CA 1
ATOM 770 C C . ILE A 1 98 ? 0.207 1.907 -25.224 1.00 78.94 98 ILE A C 1
ATOM 772 O O . ILE A 1 98 ? -0.742 1.584 -24.514 1.00 78.94 98 ILE A O 1
ATOM 776 N N . ALA A 1 99 ? 1.469 1.665 -24.886 1.00 68.88 99 ALA A N 1
ATOM 777 C CA . ALA A 1 99 ? 1.860 1.231 -23.552 1.00 68.88 99 ALA A CA 1
ATOM 778 C C . ALA A 1 99 ? 2.355 2.452 -22.766 1.00 68.88 99 ALA A C 1
ATOM 780 O O . ALA A 1 99 ? 3.236 3.181 -23.223 1.00 68.88 99 ALA A O 1
ATOM 781 N N . ARG A 1 100 ? 1.767 2.702 -21.592 1.00 61.38 100 ARG A N 1
ATOM 782 C CA . ARG A 1 100 ? 2.268 3.694 -20.632 1.00 61.38 100 ARG A CA 1
ATOM 783 C C . ARG A 1 100 ? 2.830 2.943 -19.435 1.00 61.38 100 ARG A C 1
ATOM 785 O O . ARG A 1 100 ? 2.077 2.400 -18.641 1.00 61.38 100 ARG A O 1
ATOM 792 N N . GLY A 1 101 ? 4.153 2.891 -19.352 1.00 63.53 101 GLY A N 1
ATOM 793 C CA . GLY A 1 101 ? 4.880 2.140 -18.332 1.00 63.53 101 GLY A CA 1
ATOM 794 C C . GLY A 1 101 ? 6.058 1.401 -18.952 1.00 63.53 101 GLY A C 1
ATOM 795 O O . GLY A 1 101 ? 6.010 1.006 -20.111 1.00 63.53 101 GLY A O 1
ATOM 796 N N . SER A 1 102 ? 7.142 1.241 -18.196 1.00 65.62 102 SER A N 1
ATOM 797 C CA . SER A 1 102 ? 8.361 0.616 -18.729 1.00 65.62 102 SER A CA 1
ATOM 798 C C . SER A 1 102 ? 8.314 -0.917 -18.768 1.00 65.62 102 SER A C 1
ATOM 800 O O . SER A 1 102 ? 9.291 -1.526 -19.184 1.00 65.62 102 SER A O 1
ATOM 802 N N . GLY A 1 103 ? 7.229 -1.542 -18.287 1.00 69.75 103 GLY A N 1
ATOM 803 C CA . GLY A 1 103 ? 7.159 -2.993 -18.058 1.00 69.75 103 GLY A CA 1
ATOM 804 C C . GLY A 1 103 ? 8.119 -3.495 -16.969 1.00 69.75 103 GLY A C 1
ATOM 805 O O . GLY A 1 103 ? 8.268 -4.693 -16.789 1.00 69.75 103 GLY A O 1
ATOM 806 N N . ARG A 1 104 ? 8.803 -2.581 -16.263 1.00 79.38 104 ARG A N 1
ATOM 807 C CA . ARG A 1 104 ? 9.794 -2.905 -15.223 1.00 79.38 104 ARG A CA 1
ATOM 808 C C . ARG A 1 104 ? 9.248 -2.800 -13.802 1.00 79.38 104 ARG A C 1
ATOM 810 O O . ARG A 1 104 ? 9.899 -3.286 -12.888 1.00 79.38 104 ARG A O 1
ATOM 817 N N . VAL A 1 105 ? 8.107 -2.134 -13.625 1.00 88.81 105 VAL A N 1
ATOM 818 C CA . VAL A 1 105 ? 7.461 -1.942 -12.319 1.00 88.81 105 VAL A CA 1
ATOM 819 C C . VAL A 1 105 ? 6.571 -3.133 -11.998 1.00 88.81 105 VAL A C 1
ATOM 821 O O . VAL A 1 105 ? 5.977 -3.715 -12.907 1.00 88.81 105 VAL A O 1
ATOM 824 N N . PHE A 1 106 ? 6.479 -3.481 -10.720 1.00 92.62 106 PHE A N 1
ATOM 825 C CA . PHE A 1 106 ? 5.716 -4.628 -10.227 1.00 92.62 106 PHE A CA 1
ATOM 826 C C . PHE A 1 106 ? 6.159 -5.958 -10.827 1.00 92.62 106 PHE A C 1
ATOM 828 O O . PHE A 1 106 ? 5.332 -6.823 -11.084 1.00 92.62 106 PHE A O 1
ATOM 835 N N . ARG A 1 107 ? 7.453 -6.135 -11.091 1.00 93.44 107 ARG A N 1
ATOM 836 C CA . ARG A 1 107 ? 7.934 -7.343 -11.763 1.00 93.44 107 ARG A CA 1
ATOM 837 C C . ARG A 1 107 ? 7.637 -8.598 -10.939 1.00 93.44 107 ARG A C 1
ATOM 839 O O . ARG A 1 107 ? 8.056 -8.690 -9.780 1.00 93.44 107 ARG A O 1
ATOM 846 N N . ALA A 1 108 ? 6.976 -9.571 -11.560 1.00 94.19 108 ALA A N 1
ATOM 847 C CA . ALA A 1 108 ? 6.632 -10.844 -10.938 1.00 94.19 108 ALA A CA 1
ATOM 848 C C . ALA A 1 108 ? 7.863 -11.561 -10.369 1.00 94.19 108 ALA A C 1
ATOM 850 O O . ALA A 1 108 ? 8.946 -11.559 -10.962 1.00 94.19 108 ALA A O 1
ATOM 851 N N . GLY A 1 109 ? 7.691 -12.168 -9.192 1.00 93.69 109 GLY A N 1
ATOM 852 C CA . GLY A 1 109 ? 8.743 -12.931 -8.515 1.00 93.69 109 GLY A CA 1
ATOM 853 C C . GLY A 1 109 ? 9.893 -12.088 -7.955 1.00 93.69 109 GLY A C 1
ATOM 854 O O . GLY A 1 109 ? 10.960 -12.632 -7.677 1.00 93.69 109 GLY A O 1
ATOM 855 N N . THR A 1 110 ? 9.711 -10.773 -7.801 1.00 95.06 110 THR A N 1
ATOM 856 C CA . THR A 1 110 ? 10.718 -9.886 -7.205 1.00 95.06 110 THR A CA 1
ATOM 857 C C . THR A 1 110 ? 10.271 -9.341 -5.852 1.00 95.06 110 THR A C 1
ATOM 859 O O . THR A 1 110 ? 9.080 -9.217 -5.582 1.00 95.06 110 THR A O 1
ATOM 862 N N . TRP A 1 111 ? 11.236 -8.923 -5.027 1.00 95.31 111 TRP A N 1
ATOM 863 C CA . TRP A 1 111 ? 10.980 -8.244 -3.748 1.00 95.31 111 TRP A CA 1
ATOM 864 C C . TRP A 1 111 ? 10.063 -7.017 -3.882 1.00 95.31 111 TRP A C 1
ATOM 866 O O . TRP A 1 111 ? 9.338 -6.662 -2.951 1.00 95.31 111 TRP A O 1
ATOM 876 N N . ALA A 1 112 ? 10.072 -6.376 -5.051 1.00 94.44 112 ALA A N 1
ATOM 877 C CA . ALA A 1 112 ? 9.306 -5.171 -5.303 1.00 94.44 112 ALA A CA 1
ATOM 878 C C . ALA A 1 112 ? 7.788 -5.395 -5.198 1.00 94.44 112 ALA A C 1
ATOM 880 O O . ALA A 1 112 ? 7.085 -4.502 -4.736 1.00 94.44 112 ALA A O 1
ATOM 881 N N . VAL A 1 113 ? 7.295 -6.590 -5.543 1.00 94.50 113 VAL A N 1
ATOM 882 C CA . VAL A 1 113 ? 5.874 -6.976 -5.424 1.00 94.50 113 VAL A CA 1
ATOM 883 C C . VAL A 1 113 ? 5.541 -7.716 -4.130 1.00 94.50 113 VAL A C 1
ATOM 885 O O . VAL A 1 113 ? 4.433 -8.221 -3.953 1.00 94.50 113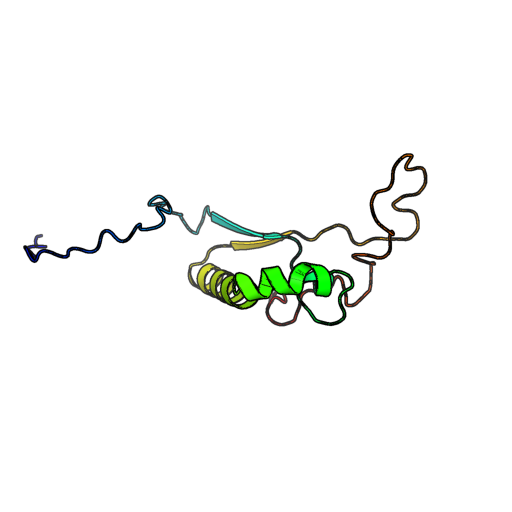 VAL A O 1
ATOM 888 N N . GLU A 1 114 ? 6.486 -7.798 -3.201 1.00 94.88 114 GLU A N 1
ATOM 889 C CA . GLU A 1 114 ? 6.203 -8.294 -1.862 1.00 94.88 114 GLU A CA 1
ATOM 890 C C . GLU A 1 114 ? 5.606 -7.178 -0.999 1.00 94.88 114 GLU A C 1
ATOM 892 O O . GLU A 1 114 ? 5.855 -5.983 -1.199 1.00 94.88 114 GLU A O 1
ATOM 897 N N . TYR A 1 115 ? 4.821 -7.573 0.002 1.00 93.31 115 TYR A N 1
ATOM 898 C CA . TYR A 1 115 ? 4.371 -6.643 1.029 1.00 93.31 115 TYR A CA 1
ATOM 899 C C . TYR A 1 115 ? 5.502 -6.420 2.034 1.00 93.31 115 TYR A C 1
ATOM 901 O O . TYR A 1 115 ? 6.113 -7.392 2.490 1.00 93.31 115 TYR A O 1
ATOM 909 N N . PRO A 1 116 ? 5.772 -5.172 2.447 1.00 90.62 116 PRO A N 1
ATOM 910 C CA . PRO A 1 116 ? 6.751 -4.939 3.491 1.00 90.62 116 PRO A CA 1
ATOM 911 C C . PRO A 1 116 ? 6.349 -5.683 4.779 1.00 90.62 116 PRO A C 1
ATOM 913 O O . PRO A 1 116 ? 5.155 -5.753 5.067 1.00 90.62 116 PRO A O 1
ATOM 916 N N . PRO A 1 117 ? 7.284 -6.183 5.615 1.00 87.94 117 PRO A N 1
ATOM 917 C CA . PRO A 1 117 ? 6.953 -7.030 6.773 1.00 87.94 117 PRO A CA 1
ATOM 918 C C . PRO A 1 117 ? 5.907 -6.436 7.728 1.00 87.94 117 PRO A C 1
ATOM 920 O O . PRO A 1 117 ? 5.057 -7.146 8.255 1.00 87.94 117 PRO A O 1
ATOM 923 N N . ARG A 1 118 ? 5.918 -5.107 7.886 1.00 83.94 118 ARG A N 1
ATOM 924 C CA . ARG A 1 118 ? 4.943 -4.325 8.672 1.00 83.94 118 ARG A CA 1
ATOM 925 C C . ARG A 1 118 ? 3.498 -4.390 8.147 1.00 83.94 118 ARG A C 1
ATOM 927 O O . ARG A 1 118 ? 2.572 -4.066 8.880 1.00 83.94 118 ARG A O 1
ATOM 934 N N . PHE A 1 119 ? 3.320 -4.826 6.905 1.00 82.12 119 PHE A N 1
ATOM 935 C CA . PHE A 1 119 ? 2.047 -5.075 6.237 1.00 82.12 119 PHE A CA 1
ATOM 936 C C . PHE A 1 119 ? 1.929 -6.517 5.739 1.00 82.12 119 PHE A C 1
ATOM 938 O O . PHE A 1 119 ? 0.971 -6.816 5.033 1.00 82.12 119 PHE A O 1
ATOM 945 N N . ALA A 1 120 ? 2.859 -7.417 6.067 1.00 67.88 120 ALA A N 1
ATOM 946 C CA . ALA A 1 120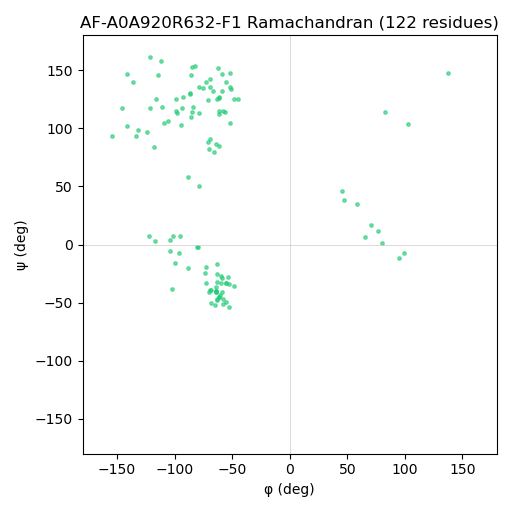 ? 2.737 -8.807 5.657 1.00 67.88 120 ALA A CA 1
ATOM 947 C C . ALA A 1 120 ? 1.432 -9.377 6.222 1.00 67.88 120 ALA A C 1
ATOM 949 O O . ALA A 1 120 ? 1.085 -9.163 7.389 1.00 67.88 120 ALA A O 1
ATOM 950 N N . ASN A 1 121 ? 0.671 -10.050 5.362 1.00 62.22 121 ASN A N 1
ATOM 951 C CA . ASN A 1 121 ? -0.594 -10.646 5.743 1.00 62.22 121 ASN A CA 1
ATOM 952 C C . ASN A 1 121 ? -0.312 -11.818 6.689 1.00 62.22 121 ASN A C 1
ATOM 954 O O . ASN A 1 121 ? -0.078 -12.943 6.252 1.00 62.22 121 ASN A O 1
ATOM 958 N N . THR A 1 122 ? -0.287 -11.553 7.992 1.00 54.06 122 THR A N 1
ATOM 959 C CA . THR A 1 122 ? -0.358 -12.598 9.003 1.00 54.06 122 THR A CA 1
ATOM 960 C C . THR A 1 122 ? -1.777 -13.141 8.959 1.00 54.06 122 THR A C 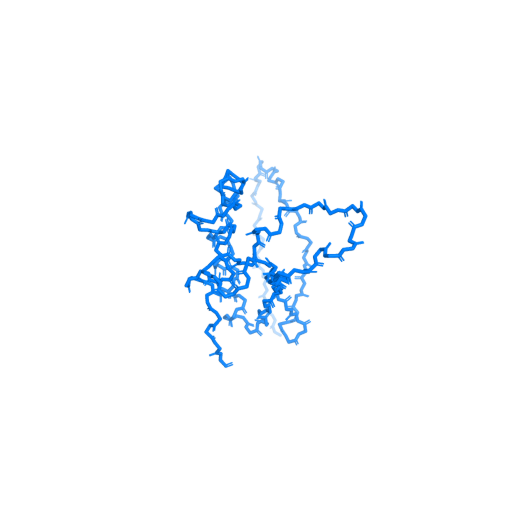1
ATOM 962 O O . THR A 1 122 ? -2.686 -12.619 9.602 1.00 54.06 122 THR A O 1
ATOM 965 N N . ALA A 1 123 ? -1.980 -14.139 8.098 1.00 43.69 123 ALA A N 1
ATOM 966 C CA . ALA A 1 123 ? -3.228 -14.876 8.030 1.00 43.69 123 ALA A CA 1
ATOM 967 C C . ALA A 1 123 ? -3.636 -15.295 9.453 1.00 43.69 123 ALA A C 1
ATOM 969 O O . ALA A 1 123 ? -2.843 -15.896 10.183 1.00 43.69 123 ALA A O 1
ATOM 970 N N . ARG A 1 124 ? -4.855 -14.924 9.845 1.00 35.97 124 ARG A N 1
ATOM 971 C CA . ARG A 1 124 ? -5.638 -15.709 10.795 1.00 35.97 124 ARG A CA 1
ATOM 972 C C . ARG A 1 124 ? -6.500 -16.664 9.992 1.00 35.97 124 ARG A C 1
ATOM 974 O O . ARG A 1 124 ? -7.015 -16.210 8.945 1.00 35.97 124 ARG A O 1
#

Mean predicted aligned error: 10.56 Å